Protein AF-A0AAW2VEW2-F1 (afdb_monomer)

Sequence (147 aa):
MILLLLAVVILPVAILFFSNRPRRLRKSPYPPGPPGLPFIGNLHQFDTSMPYIYLWRLSKKYGPIMSMKIGSKPVLVVSSPRIAKEVLKTHDLVFSSRPRVLGQYKLSYNCSDVAFAPYSDSWRELRKICVLHLLSSKQVLSFRPVR

InterPro domains:
  IPR001128 Cytochrome P450 [PF00067] (31-146)
  IPR002401 Cytochrome P450, E-class, group I [PR00463] (59-78)
  IPR002401 Cytochrome P450, E-class, group I [PR00463] (83-104)
  IPR036396 Cytochrome P450 superfamily [G3DSA:1.10.630.10] (23-147)
  IPR036396 Cytochrome P450 superfamily [SSF48264] (30-146)

Secondary structure (DSSP, 8-state):
-HHHHHHHHHHHHHHHHHHT---TT---SSPP-PPPBTTTBTGGG--SSSHHHHHHHHHHHH-SEEEEEETTEEEEEE--HHHHHIIIIITTTTT-S----HHHHHHTTTTTSTTTSPS-HHHHHHHHHHHHHTSSHHHHHHTGGG-

Solvent-accessible surface area 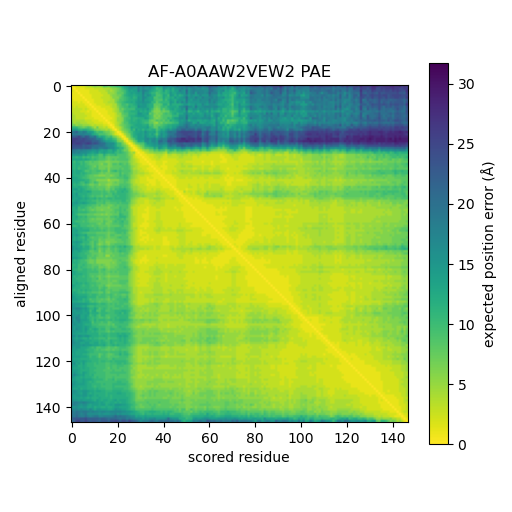(backbone atoms only — not comparable to full-atom values): 8702 Å² total; per-residue (Å²): 108,71,69,57,56,49,46,67,55,48,50,58,53,50,49,56,58,63,71,62,52,77,76,80,86,64,84,61,95,61,56,48,52,69,87,52,49,85,71,40,18,32,48,92,77,54,53,82,90,50,46,70,60,50,52,50,57,48,31,75,74,45,36,50,48,25,32,43,27,60,34,84,43,80,42,80,49,77,69,37,73,71,59,45,43,44,47,68,58,76,41,25,81,82,60,56,49,56,85,89,42,73,68,57,29,62,76,31,67,72,32,70,42,91,86,54,25,53,81,46,72,70,47,51,53,52,48,50,49,42,4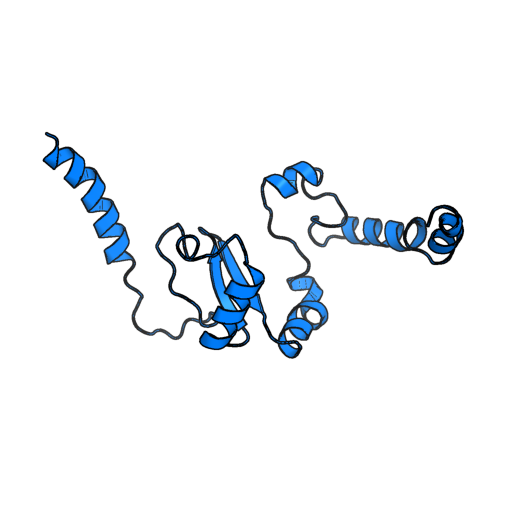5,67,72,60,66,25,72,71,46,57,57,71,50,49,91,82,110

Organism: NCBI:txid2727402

Mean predicted aligned error: 7.39 Å

Nearest PDB structures (foldseek):
  7cb9-assembly1_A  TM=9.396E-01  e=4.182E-08  Salvia miltiorrhiza
  6vby-assembly1_A  TM=9.474E-01  e=2.157E-07  Sorghum bicolor
  7rl2-assembly1_A  TM=8.882E-01  e=2.290E-06  Homo sapiens
  5iut-assembly1_A  TM=8.710E-01  e=2.788E-06  Oryctolagus cuniculus
  5e0e-assembly1_A  TM=8.613E-01  e=1.536E-05  Neotoma lepida

pLDDT: mean 90.53, std 9.85, range [50.69, 98.25]

Radius of gyration: 22.24 Å; Cα contacts (8 Å, |Δi|>4): 135; chains: 1; bounding box: 58×49×56 Å

Foldseek 3Di:
DVVVVVCVVVVVVVCQQVVVDPPPDDPDPFQAFDAQGPQQKCCVVQDPVCNVVVLVVRCVVRHQWHWTDHRPRIDIHGRDPVVCCCPCPVVVLVNVADDDDPVCCVVCVNQQDQPHNRDDPSNVVNVVCCVVPPVDPVNVVVCVVVD

Structure (mmCIF, N/CA/C/O backbone):
data_AF-A0AAW2VEW2-F1
#
_entry.id   AF-A0AAW2VEW2-F1
#
loop_
_atom_site.group_PDB
_atom_site.id
_atom_site.type_symbol
_atom_site.label_atom_id
_atom_site.label_alt_id
_atom_site.label_comp_id
_atom_site.label_asym_id
_atom_site.label_entity_id
_atom_site.label_seq_id
_atom_site.pdbx_PDB_ins_code
_atom_site.Cartn_x
_atom_site.Cartn_y
_atom_site.Cartn_z
_atom_site.occupancy
_atom_site.B_iso_or_equiv
_atom_site.auth_seq_id
_atom_site.auth_comp_id
_atom_site.auth_asym_id
_atom_site.auth_atom_id
_atom_site.pdbx_PDB_model_num
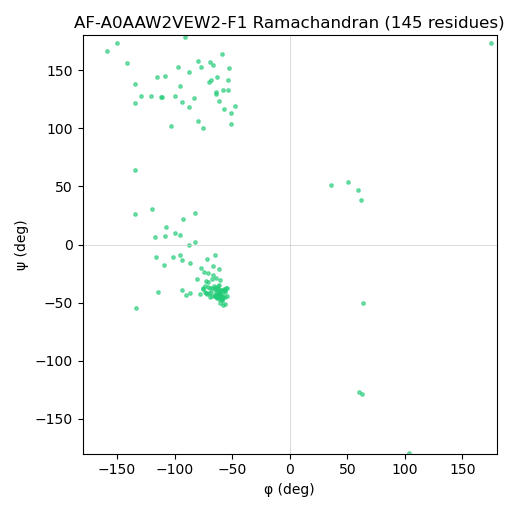ATOM 1 N N . MET A 1 1 ? -19.516 31.695 32.713 1.00 88.44 1 MET A N 1
ATOM 2 C CA . MET A 1 1 ? -18.931 31.837 31.358 1.00 88.44 1 MET A CA 1
ATOM 3 C C . MET A 1 1 ? -18.110 30.613 30.941 1.00 88.44 1 MET A C 1
ATOM 5 O O . MET A 1 1 ? -18.456 30.003 29.942 1.00 88.44 1 MET A O 1
ATOM 9 N N . ILE A 1 2 ? -17.105 30.187 31.721 1.00 91.38 2 ILE A N 1
ATOM 10 C CA . ILE A 1 2 ? -16.252 29.016 31.402 1.00 91.38 2 ILE A CA 1
ATOM 11 C C . ILE A 1 2 ? -17.057 27.711 31.253 1.00 91.38 2 ILE A C 1
ATOM 13 O O . ILE A 1 2 ? -16.893 27.004 30.2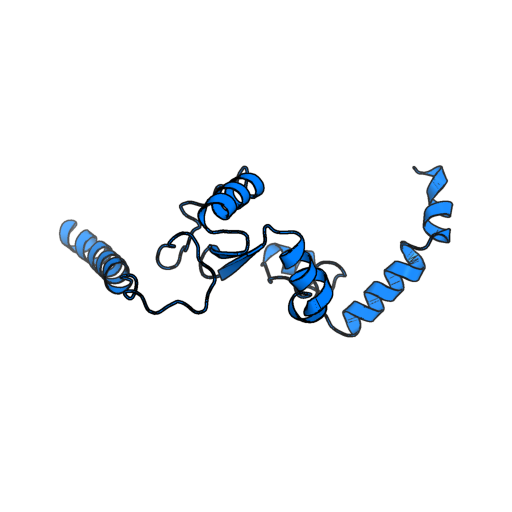67 1.00 91.38 2 ILE A O 1
ATOM 17 N N . LEU A 1 3 ? -17.986 27.422 32.171 1.00 91.12 3 LEU A N 1
ATOM 18 C CA . LEU A 1 3 ? -18.851 26.231 32.084 1.00 91.12 3 LEU A CA 1
ATOM 19 C C . LEU A 1 3 ? -19.743 26.223 30.831 1.00 91.12 3 LEU A C 1
ATOM 21 O O . LEU A 1 3 ? -19.972 25.174 30.242 1.00 91.12 3 LEU A O 1
ATOM 25 N N . LEU A 1 4 ? -20.207 27.400 30.405 1.00 90.31 4 LEU A N 1
ATOM 26 C CA . LEU A 1 4 ? -21.040 27.574 29.212 1.00 90.31 4 LEU A CA 1
ATOM 27 C C . LEU A 1 4 ? -20.218 27.330 27.937 1.00 90.31 4 LEU A C 1
ATOM 29 O O . LEU A 1 4 ? -20.671 26.621 27.046 1.00 90.31 4 LEU A O 1
ATOM 33 N N . LEU A 1 5 ? -18.975 27.825 27.895 1.00 90.06 5 LEU A N 1
ATOM 34 C CA . LEU A 1 5 ? -18.021 27.543 26.816 1.00 90.06 5 LEU A CA 1
ATOM 35 C C . LEU A 1 5 ? -17.668 26.050 26.738 1.00 90.06 5 LEU A C 1
ATOM 37 O O . LEU A 1 5 ? -17.665 25.477 25.651 1.00 90.06 5 LEU A O 1
ATOM 41 N N . LEU A 1 6 ? -17.430 25.398 27.881 1.00 90.88 6 LEU A N 1
ATOM 42 C CA . LEU A 1 6 ? -17.170 23.957 27.934 1.00 90.88 6 LEU A CA 1
ATOM 43 C C . LEU A 1 6 ? -18.379 23.148 27.456 1.00 90.88 6 LEU A C 1
ATOM 45 O O . LEU A 1 6 ? -18.215 22.233 26.654 1.00 90.88 6 LEU A O 1
ATOM 49 N N . ALA A 1 7 ? -19.592 23.505 27.883 1.00 89.25 7 ALA A N 1
ATOM 50 C CA . ALA A 1 7 ? -20.810 22.840 27.433 1.00 89.25 7 ALA A CA 1
ATOM 51 C C . ALA A 1 7 ? -20.991 22.957 25.912 1.00 89.25 7 ALA A C 1
ATOM 53 O O . ALA A 1 7 ? -21.269 21.952 25.266 1.00 89.25 7 ALA A O 1
ATOM 54 N N . VAL A 1 8 ? -20.752 24.135 25.323 1.00 92.19 8 VAL A N 1
ATOM 55 C CA . VAL A 1 8 ? -20.856 24.361 23.868 1.00 92.19 8 VAL A CA 1
ATOM 56 C C . VAL A 1 8 ? -19.897 23.476 23.063 1.00 92.19 8 VAL A C 1
ATOM 58 O O . VAL A 1 8 ? -20.236 23.076 21.953 1.00 92.19 8 VAL A O 1
ATOM 61 N N . VAL A 1 9 ? -18.735 23.116 23.614 1.00 87.69 9 VAL A N 1
ATOM 62 C CA . VAL A 1 9 ? -17.772 22.217 22.953 1.00 87.69 9 VAL A CA 1
ATOM 63 C C . VAL A 1 9 ? -18.080 20.742 23.234 1.00 87.69 9 VAL A C 1
ATOM 65 O O . VAL A 1 9 ? -18.015 19.907 22.333 1.00 87.69 9 VAL A O 1
ATOM 68 N N . ILE A 1 10 ? -18.441 20.399 24.472 1.00 89.75 10 ILE A N 1
ATOM 69 C CA . ILE A 1 10 ? -18.630 19.008 24.904 1.00 89.75 10 ILE A CA 1
ATOM 70 C C . ILE A 1 10 ? -19.943 18.427 24.370 1.00 89.75 10 ILE A C 1
ATOM 72 O O . ILE A 1 10 ? -19.958 17.266 23.963 1.00 89.75 10 ILE A O 1
ATOM 76 N N . LEU A 1 11 ? -21.031 19.207 24.320 1.00 89.44 11 LEU A N 1
ATOM 77 C CA . LEU A 1 11 ? -22.330 18.729 23.834 1.00 89.44 11 LEU A CA 1
ATOM 78 C C . LEU A 1 11 ? -22.271 18.189 22.394 1.00 89.44 11 LEU A C 1
ATOM 80 O O . LEU A 1 11 ? -22.703 17.056 22.189 1.00 89.44 11 LEU A O 1
ATOM 84 N N . PRO A 1 12 ? -21.737 18.917 21.389 1.00 85.75 12 PRO A N 1
ATOM 85 C CA . PRO A 1 12 ? -21.678 18.408 20.022 1.00 85.75 12 PRO A CA 1
ATOM 86 C C . PRO A 1 12 ? -20.750 17.198 19.901 1.00 85.75 12 PRO A C 1
ATOM 88 O O . PRO A 1 12 ? -21.081 16.261 19.181 1.00 85.75 12 PRO A O 1
ATOM 91 N N . VAL A 1 13 ? -19.638 17.155 20.643 1.00 83.25 13 VAL A N 1
ATOM 92 C CA . VAL A 1 13 ? -18.746 15.983 20.669 1.00 83.25 13 VAL A CA 1
ATOM 93 C C . VAL A 1 13 ? -19.460 14.768 21.262 1.00 83.25 13 VAL A C 1
ATOM 95 O O . VAL A 1 13 ? -19.414 13.686 20.677 1.00 83.25 13 VAL A O 1
ATOM 98 N N . ALA A 1 14 ? -20.178 14.943 22.373 1.00 84.00 14 ALA A N 1
ATOM 99 C CA . ALA A 1 14 ? -20.972 13.890 22.993 1.00 84.00 14 ALA A CA 1
ATOM 100 C C . ALA A 1 14 ? -22.095 13.417 22.058 1.00 84.00 14 ALA A C 1
ATOM 102 O O . ALA A 1 14 ? -22.238 12.216 21.838 1.00 84.00 14 ALA A O 1
ATOM 103 N N . ILE A 1 15 ? -22.841 14.336 21.436 1.00 83.94 15 ILE A N 1
ATOM 104 C CA . ILE A 1 15 ? -23.887 14.012 20.454 1.00 83.94 15 ILE A CA 1
ATOM 105 C C . ILE A 1 15 ? -23.290 13.242 19.273 1.00 83.94 15 ILE A C 1
ATOM 107 O O . ILE A 1 15 ? -23.845 12.219 18.885 1.00 83.94 15 ILE A O 1
ATOM 111 N N . LEU A 1 16 ? -22.144 13.657 18.730 1.00 78.44 16 LEU A N 1
ATOM 112 C CA . LEU A 1 16 ? -21.462 12.942 17.647 1.00 78.44 16 LEU A CA 1
ATOM 113 C C . LEU A 1 16 ? -21.014 11.538 18.069 1.00 78.44 16 LEU A C 1
ATOM 115 O O . LEU A 1 16 ? -21.093 10.605 17.269 1.00 78.44 16 LEU A O 1
ATOM 119 N N . PHE A 1 17 ? -20.568 11.367 19.312 1.00 76.00 17 PHE A N 1
ATOM 120 C CA . PHE A 1 17 ? -20.137 10.074 19.840 1.00 76.00 17 PHE A CA 1
ATOM 121 C C . PHE A 1 17 ? -21.323 9.127 20.084 1.00 76.00 17 PHE A C 1
ATOM 123 O O . PHE A 1 17 ? -21.273 7.954 19.715 1.00 76.00 17 PHE A O 1
ATOM 130 N N . PHE A 1 18 ? -22.423 9.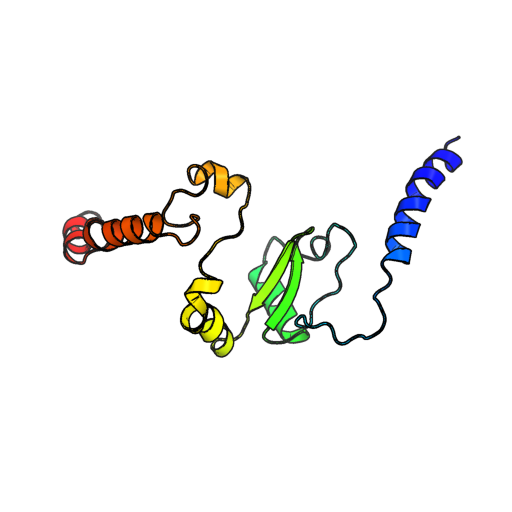637 20.649 1.00 73.44 18 PHE A N 1
ATOM 131 C CA . PHE A 1 18 ? -23.625 8.855 20.950 1.00 73.44 18 PHE A CA 1
ATOM 132 C C . PHE A 1 18 ? -24.537 8.634 19.733 1.00 73.44 18 PHE A C 1
ATOM 134 O O . PHE A 1 18 ? -25.195 7.598 19.654 1.00 73.44 18 PHE A O 1
ATOM 141 N N . SER A 1 19 ? -24.561 9.554 18.766 1.00 68.56 19 SER A N 1
ATOM 142 C CA . SER A 1 19 ? -25.301 9.402 17.504 1.00 68.56 19 SER A CA 1
ATOM 143 C C . SER A 1 19 ? -24.651 8.350 16.597 1.00 68.56 19 SER A C 1
ATOM 145 O O . SER A 1 19 ? -25.341 7.571 15.942 1.00 68.56 19 SER A O 1
ATOM 147 N N . ASN A 1 20 ? -23.320 8.222 16.656 1.00 61.44 20 ASN A N 1
ATOM 148 C CA . ASN A 1 20 ? -22.566 7.171 15.970 1.00 61.44 20 ASN A CA 1
ATOM 149 C C . ASN A 1 20 ? -22.543 5.835 16.729 1.00 61.44 20 ASN A C 1
ATOM 151 O O . ASN A 1 20 ? -21.612 5.040 16.556 1.00 61.44 20 ASN A O 1
ATOM 155 N N . ARG A 1 21 ? -23.562 5.543 17.552 1.00 58.06 21 ARG A N 1
ATOM 156 C CA . ARG A 1 21 ? -23.699 4.204 18.133 1.00 58.06 21 ARG A CA 1
ATOM 157 C C . ARG A 1 21 ? -23.676 3.167 17.006 1.00 58.06 21 ARG A C 1
ATOM 159 O O . ARG A 1 21 ? -24.379 3.340 16.005 1.00 58.06 21 ARG A O 1
ATOM 166 N N . PRO A 1 22 ? -22.886 2.087 17.150 1.00 55.62 22 PRO A N 1
ATOM 167 C CA . PRO A 1 22 ? -22.810 1.054 16.133 1.00 55.62 22 PRO A CA 1
ATOM 168 C C . PRO A 1 22 ? -24.225 0.532 15.903 1.00 55.62 22 PRO A C 1
ATOM 170 O O . PRO A 1 22 ? -24.860 0.017 16.827 1.00 55.62 22 PRO A O 1
ATOM 173 N N . ARG A 1 23 ? -24.748 0.714 14.682 1.00 53.94 23 ARG A N 1
ATOM 174 C CA . ARG A 1 23 ? -26.026 0.122 14.280 1.00 53.94 23 ARG A CA 1
ATOM 175 C C . ARG A 1 23 ? -25.940 -1.366 14.616 1.00 53.94 23 ARG A C 1
ATOM 177 O O . ARG A 1 23 ? -25.105 -2.069 14.049 1.00 53.94 23 ARG A O 1
ATOM 184 N N . ARG A 1 24 ? -26.755 -1.817 15.577 1.00 50.69 24 ARG A N 1
ATOM 185 C CA . ARG A 1 24 ? -26.836 -3.224 15.988 1.00 50.69 24 ARG A CA 1
ATOM 186 C C . ARG A 1 24 ? -26.957 -4.100 14.734 1.00 50.69 24 ARG A C 1
ATOM 188 O O . ARG A 1 24 ? -27.896 -3.929 13.966 1.00 50.69 24 ARG A O 1
ATOM 195 N N . LEU A 1 25 ? -25.979 -4.989 14.543 1.00 52.72 25 LEU A N 1
ATOM 196 C CA . LEU A 1 25 ? -26.052 -6.259 13.806 1.00 52.72 25 LEU A CA 1
ATOM 197 C C . LEU A 1 25 ? -26.950 -6.300 12.550 1.00 52.72 25 LEU A C 1
ATOM 199 O O . LEU A 1 25 ? -27.714 -7.239 12.355 1.00 52.72 25 LEU A O 1
ATOM 203 N N . ARG A 1 26 ? -26.794 -5.360 11.613 1.00 53.78 26 ARG A N 1
ATOM 204 C CA . ARG A 1 26 ? -26.921 -5.754 10.201 1.00 53.78 26 ARG A CA 1
ATOM 205 C C . ARG A 1 26 ? -25.566 -6.313 9.802 1.00 53.78 26 ARG A C 1
ATOM 207 O O . ARG A 1 26 ? -24.566 -5.636 10.038 1.00 53.78 26 ARG A O 1
ATOM 214 N N . LYS A 1 27 ? -25.520 -7.540 9.260 1.00 61.69 27 LYS A N 1
ATOM 215 C CA . LYS A 1 27 ? -24.297 -8.103 8.664 1.00 61.69 27 LYS A CA 1
ATOM 216 C C . LYS A 1 27 ? -23.767 -7.061 7.688 1.00 61.69 27 LYS A C 1
ATOM 218 O O . LYS A 1 27 ? -24.365 -6.820 6.643 1.00 61.69 27 LYS A O 1
ATOM 223 N N . SER A 1 28 ? -22.715 -6.370 8.106 1.00 69.12 28 SER A N 1
ATOM 224 C CA . SER A 1 28 ? -22.040 -5.397 7.270 1.00 69.12 28 SER A CA 1
ATOM 225 C C . SER A 1 28 ? -21.584 -6.139 6.013 1.00 69.12 28 SER A C 1
ATOM 227 O O . SER A 1 28 ? -21.020 -7.224 6.156 1.00 69.12 28 SER A O 1
ATOM 229 N N . PRO A 1 29 ? -21.804 -5.602 4.800 1.00 81.25 29 PRO A N 1
ATOM 230 C CA . PRO A 1 29 ? -21.251 -6.210 3.590 1.00 81.25 29 PRO A CA 1
ATOM 231 C C . PRO A 1 29 ? -19.713 -6.151 3.582 1.00 81.25 29 PRO A C 1
ATOM 233 O O . PRO A 1 29 ? -19.073 -6.743 2.718 1.00 81.25 29 PRO A O 1
ATOM 236 N N . TYR A 1 30 ? -19.112 -5.427 4.532 1.00 85.44 30 TYR A N 1
ATOM 237 C CA . TYR A 1 30 ? -17.673 -5.289 4.664 1.00 85.44 30 TYR A CA 1
ATOM 238 C C . TYR A 1 30 ? -17.058 -6.400 5.522 1.00 85.44 30 TYR A C 1
ATOM 240 O O . TYR A 1 30 ? -17.677 -6.844 6.495 1.00 85.44 30 TYR A O 1
ATOM 248 N N . PRO A 1 31 ? -15.805 -6.784 5.225 1.00 92.31 31 PRO A N 1
ATOM 249 C CA . PRO A 1 31 ? -15.019 -7.661 6.081 1.00 92.31 31 PRO A CA 1
ATOM 250 C C . PRO A 1 31 ? -14.953 -7.153 7.529 1.00 92.31 31 PRO A C 1
ATOM 252 O O . PRO A 1 31 ? -15.008 -5.938 7.754 1.00 92.31 31 PRO A O 1
ATOM 255 N N . PRO A 1 32 ? -14.796 -8.056 8.510 1.00 93.75 32 PRO A N 1
ATOM 256 C CA . PRO A 1 32 ? -14.658 -7.684 9.917 1.00 93.75 32 PRO A CA 1
ATOM 257 C C . PRO A 1 32 ? -13.445 -6.773 10.141 1.00 93.75 32 PRO A C 1
ATOM 259 O O . PRO A 1 32 ? -12.548 -6.691 9.304 1.00 93.75 32 PRO A O 1
ATOM 262 N N . GLY A 1 33 ? -13.388 -6.095 11.283 1.00 93.75 33 GLY A N 1
ATOM 263 C CA . GLY A 1 33 ? -12.246 -5.254 11.618 1.00 93.75 33 GLY A CA 1
ATOM 264 C C . GLY A 1 33 ? -12.423 -4.473 12.911 1.00 93.75 33 GLY A C 1
ATOM 265 O O . GLY A 1 33 ? -13.495 -4.521 13.524 1.00 93.75 33 GLY A O 1
ATOM 266 N N . PRO A 1 34 ? -11.371 -3.774 13.361 1.00 93.81 34 PRO A N 1
ATOM 267 C CA . PRO A 1 34 ? -11.426 -3.045 14.611 1.00 93.81 34 PRO A CA 1
ATOM 268 C C . PRO A 1 34 ? -12.378 -1.841 14.525 1.00 93.81 34 PRO A C 1
ATOM 270 O O . PRO A 1 34 ? -12.387 -1.130 13.514 1.00 93.81 34 PRO A O 1
ATOM 273 N N . PRO A 1 35 ? -13.147 -1.556 15.590 1.00 90.75 35 PRO A N 1
ATOM 274 C CA . PRO A 1 35 ? -14.062 -0.422 15.605 1.00 90.75 35 PRO A CA 1
ATOM 275 C C . PRO A 1 35 ? -13.280 0.893 15.500 1.00 90.75 35 PRO A C 1
ATOM 277 O O . PRO A 1 35 ? -12.312 1.116 16.222 1.00 90.75 35 PRO A O 1
ATOM 280 N N . GLY A 1 36 ? -13.683 1.753 14.567 1.00 89.38 36 GLY A N 1
ATOM 281 C CA . GLY A 1 36 ? -13.121 3.093 14.409 1.00 89.38 36 GLY A CA 1
ATOM 282 C C . GLY A 1 36 ? -13.975 4.146 15.109 1.00 89.38 36 GLY A C 1
ATOM 283 O O . GLY A 1 36 ? -15.189 3.985 15.231 1.00 89.38 36 GLY A O 1
ATOM 284 N N . LEU A 1 37 ? -13.347 5.246 15.518 1.00 89.94 37 LEU A N 1
ATOM 285 C CA . LEU A 1 37 ? -14.042 6.429 16.018 1.00 89.94 37 LEU A CA 1
ATOM 286 C C . LEU A 1 37 ? -14.588 7.282 14.856 1.00 89.94 37 LEU A C 1
ATOM 288 O O . LEU A 1 37 ? -14.079 7.192 13.730 1.00 89.94 37 LEU A O 1
ATOM 292 N N . PRO A 1 38 ? -15.605 8.129 15.095 1.00 85.69 38 PRO A N 1
ATOM 293 C CA . PRO A 1 38 ? -16.066 9.098 14.103 1.00 85.69 38 PRO A CA 1
ATOM 294 C C . PRO A 1 38 ? -14.915 9.981 13.591 1.00 85.69 38 PRO A C 1
ATOM 296 O O . PRO A 1 38 ? -14.051 10.379 14.368 1.00 85.69 38 PRO A O 1
ATOM 299 N N . PHE A 1 39 ? -14.914 10.294 12.289 1.00 84.69 39 PHE A N 1
ATOM 300 C CA . PHE A 1 39 ? -13.929 11.126 11.563 1.00 84.69 39 PHE A CA 1
ATOM 301 C C . PHE A 1 39 ? 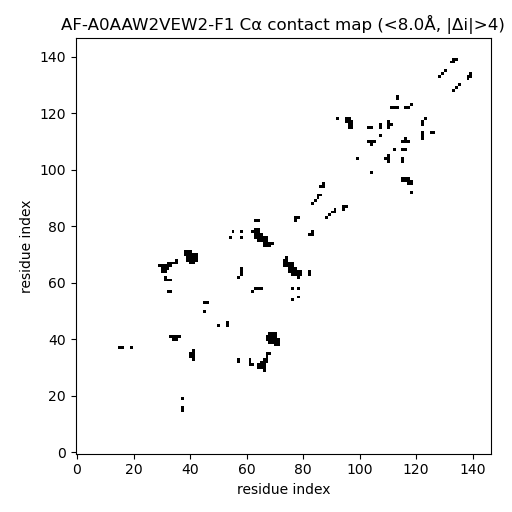-12.487 10.595 11.496 1.00 84.69 39 PHE A C 1
ATOM 303 O O . PHE A 1 39 ? -11.915 10.523 10.412 1.00 84.69 39 PHE A O 1
ATOM 310 N N . ILE A 1 40 ? -11.891 10.200 12.621 1.00 90.62 40 ILE A N 1
ATOM 311 C CA . ILE A 1 40 ? -10.494 9.740 12.682 1.00 90.62 40 ILE A CA 1
ATOM 312 C C . ILE A 1 40 ? -10.341 8.242 12.388 1.00 90.62 40 ILE A C 1
ATOM 314 O O . ILE A 1 40 ? -9.234 7.764 12.122 1.00 90.62 40 ILE A O 1
ATOM 318 N N . GLY A 1 41 ? -11.437 7.482 12.443 1.00 93.19 41 GLY A N 1
ATOM 319 C CA . GLY A 1 41 ? -11.417 6.044 12.227 1.00 93.19 41 GLY A CA 1
ATOM 320 C C . GLY A 1 41 ? -10.528 5.343 13.252 1.00 93.19 41 GLY A C 1
ATOM 321 O O . GLY A 1 41 ? -10.665 5.526 14.462 1.00 93.19 41 GLY A O 1
ATOM 322 N N . ASN A 1 42 ? -9.597 4.537 12.760 1.00 94.88 42 ASN A N 1
ATOM 323 C CA . ASN A 1 42 ? -8.669 3.740 13.550 1.00 94.88 42 ASN A CA 1
ATOM 324 C C . ASN A 1 42 ? -7.306 4.423 13.755 1.00 94.88 42 ASN A C 1
ATOM 326 O O . ASN A 1 42 ? -6.411 3.782 14.290 1.00 94.88 42 ASN A O 1
ATOM 330 N N . LEU A 1 43 ? -7.129 5.697 13.371 1.00 94.00 43 LEU A N 1
ATOM 331 C CA . LEU A 1 43 ? -5.848 6.406 13.541 1.00 94.00 43 LEU A CA 1
ATOM 332 C C . LEU A 1 43 ? -5.359 6.419 14.994 1.00 94.00 43 LEU A C 1
ATOM 334 O O . LEU A 1 43 ? -4.184 6.194 15.243 1.00 94.00 43 LEU A O 1
ATOM 338 N N . HIS A 1 44 ? -6.270 6.621 15.947 1.00 92.69 44 HIS A N 1
ATOM 339 C CA . HIS A 1 44 ? -5.964 6.691 17.381 1.00 92.69 44 HIS A CA 1
ATOM 340 C C . HIS A 1 44 ? -5.351 5.406 17.964 1.00 92.69 44 HIS A C 1
ATOM 342 O O . HIS A 1 44 ? -4.735 5.442 19.020 1.00 92.69 44 HIS A O 1
ATOM 348 N N . GLN A 1 45 ? -5.550 4.272 17.292 1.00 93.44 45 GLN A N 1
ATOM 349 C CA . GLN A 1 45 ? -5.056 2.959 17.707 1.00 93.44 45 GLN A CA 1
ATOM 350 C C . GLN A 1 45 ? -4.063 2.376 16.692 1.00 93.44 45 GLN A C 1
ATOM 352 O O . GLN A 1 45 ? -3.728 1.197 16.790 1.00 93.44 45 GLN A O 1
ATOM 357 N N . PHE A 1 46 ? -3.677 3.142 15.668 1.00 93.06 46 PHE A N 1
ATOM 358 C CA . PHE A 1 46 ? -2.782 2.691 14.610 1.00 93.06 46 PHE A CA 1
ATOM 359 C C . PHE A 1 46 ? -1.335 2.936 15.029 1.00 93.06 46 PHE A C 1
ATOM 361 O O . PHE A 1 46 ? -0.928 4.078 15.227 1.00 93.06 46 PHE A O 1
ATOM 368 N N . ASP A 1 47 ? -0.555 1.863 15.140 1.00 92.25 47 ASP A N 1
ATOM 369 C CA . ASP A 1 47 ? 0.876 1.965 15.409 1.00 92.25 47 ASP A CA 1
ATOM 370 C C . ASP A 1 47 ? 1.628 2.303 14.114 1.00 92.25 47 ASP A C 1
ATOM 372 O O . ASP A 1 47 ? 1.781 1.468 13.217 1.00 92.25 47 ASP A O 1
ATOM 376 N N . THR A 1 48 ? 2.076 3.554 14.016 1.00 90.69 48 THR A N 1
ATOM 377 C CA . THR A 1 48 ? 2.822 4.074 12.865 1.00 90.69 48 THR A CA 1
ATOM 378 C C . THR A 1 48 ? 4.281 3.633 12.842 1.00 90.69 48 THR A C 1
ATOM 380 O O . THR A 1 48 ? 4.887 3.664 11.773 1.00 90.69 48 THR A O 1
ATOM 383 N N . SER A 1 49 ? 4.849 3.215 13.978 1.00 94.44 49 SER A N 1
ATOM 384 C CA . SER A 1 49 ? 6.256 2.815 14.071 1.00 94.44 49 SER A CA 1
ATOM 385 C C . SER A 1 49 ? 6.494 1.433 13.458 1.00 94.44 49 SER A C 1
ATOM 387 O O . SER A 1 49 ? 7.493 1.211 12.774 1.00 94.44 49 SER A O 1
ATOM 389 N N . MET A 1 50 ? 5.539 0.513 13.638 1.00 94.94 50 MET A N 1
ATOM 390 C CA . MET A 1 50 ? 5.606 -0.859 13.127 1.00 94.94 50 MET A CA 1
ATOM 391 C C . MET A 1 50 ? 4.282 -1.288 12.470 1.00 94.94 50 MET A C 1
ATOM 393 O O . MET A 1 50 ? 3.634 -2.245 12.915 1.00 94.94 50 MET A O 1
ATOM 397 N N . PRO A 1 51 ? 3.874 -0.640 11.361 1.00 94.25 51 PRO A N 1
ATOM 398 C CA . PRO A 1 51 ? 2.550 -0.840 10.772 1.00 94.25 51 PRO A CA 1
ATOM 399 C C . PRO A 1 51 ? 2.327 -2.282 10.301 1.00 94.25 51 PRO A C 1
ATOM 401 O O . PRO A 1 51 ? 1.234 -2.824 10.446 1.00 94.25 51 PRO A O 1
ATOM 404 N N . TYR A 1 52 ? 3.360 -2.951 9.786 1.00 94.56 52 TYR A N 1
ATOM 405 C CA . TYR A 1 52 ? 3.254 -4.335 9.317 1.00 94.56 52 TYR A CA 1
ATOM 406 C C . TYR A 1 52 ? 3.011 -5.332 10.465 1.00 94.56 52 TYR A C 1
ATOM 408 O O . TYR A 1 52 ? 2.210 -6.253 10.302 1.00 94.56 52 TYR A O 1
ATOM 416 N N . ILE A 1 53 ? 3.626 -5.130 11.640 1.00 96.50 53 ILE A N 1
ATOM 417 C CA . ILE A 1 53 ? 3.390 -5.973 12.827 1.00 96.50 53 ILE A CA 1
ATOM 418 C C . ILE A 1 53 ? 1.988 -5.731 13.369 1.00 96.50 53 ILE A C 1
ATOM 420 O O . ILE A 1 53 ? 1.266 -6.683 13.669 1.00 96.50 53 ILE A O 1
ATOM 424 N N . TYR A 1 54 ? 1.585 -4.465 13.470 1.00 95.75 54 TYR A N 1
ATOM 425 C CA . TYR A 1 54 ? 0.246 -4.088 13.905 1.00 95.75 54 TYR A CA 1
ATOM 426 C C . TYR A 1 54 ? -0.842 -4.739 13.039 1.00 95.75 54 TYR A C 1
ATOM 428 O O . TYR A 1 54 ? -1.738 -5.412 13.555 1.00 95.75 54 TYR A O 1
ATOM 436 N N . LEU A 1 55 ? -0.726 -4.608 11.714 1.00 96.75 55 LEU A N 1
ATOM 437 C CA . LEU A 1 55 ? -1.671 -5.192 10.763 1.00 96.75 55 LEU A CA 1
ATOM 438 C C . LEU A 1 55 ? -1.663 -6.724 10.803 1.00 96.75 55 LEU A C 1
ATOM 440 O O 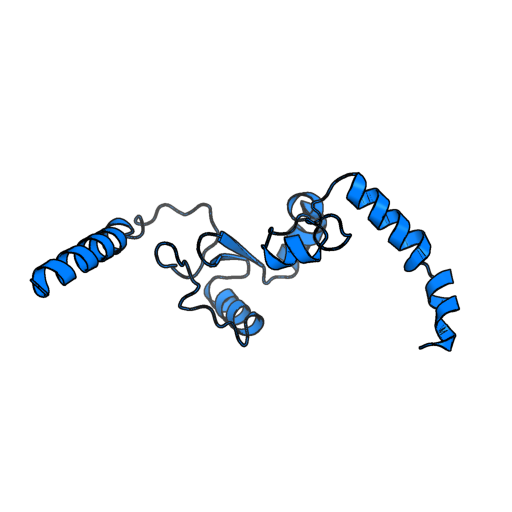. LEU A 1 55 ? -2.724 -7.342 10.717 1.00 96.75 55 LEU A O 1
ATOM 444 N N . TRP A 1 56 ? -0.496 -7.346 10.991 1.00 96.69 56 TRP A N 1
ATOM 445 C CA . TRP A 1 56 ? -0.396 -8.793 11.172 1.00 96.69 56 TRP A CA 1
ATOM 446 C C . TRP A 1 56 ? -1.100 -9.269 12.451 1.00 96.69 56 TRP A C 1
ATOM 448 O O . TRP A 1 56 ? -1.869 -10.227 12.409 1.00 96.69 56 TRP A O 1
ATOM 458 N N . ARG A 1 57 ? -0.917 -8.584 13.587 1.00 96.88 57 ARG A N 1
ATOM 459 C CA . ARG A 1 57 ? -1.621 -8.919 14.840 1.00 96.88 57 ARG A CA 1
ATOM 460 C C . ARG A 1 57 ? -3.134 -8.775 14.692 1.00 96.88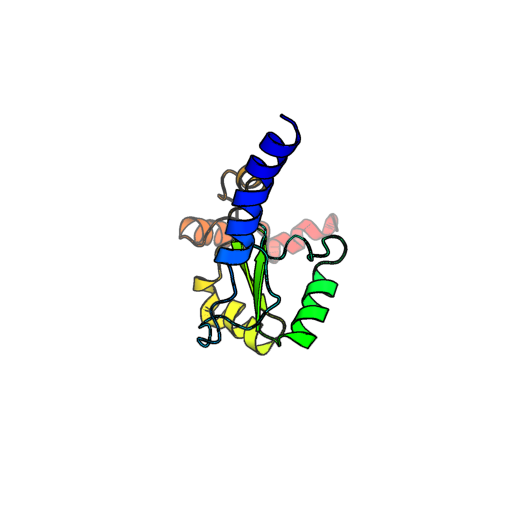 57 ARG A C 1
ATOM 462 O O . ARG A 1 57 ? -3.886 -9.629 15.158 1.00 96.88 57 ARG A O 1
ATOM 469 N N . LEU A 1 58 ? -3.590 -7.724 14.014 1.00 96.56 58 LEU A N 1
ATOM 470 C CA . LEU A 1 58 ? -5.008 -7.537 13.724 1.00 96.56 58 LEU A CA 1
ATOM 471 C C . LEU A 1 58 ? -5.566 -8.639 12.815 1.00 96.56 58 LEU A C 1
ATOM 473 O O . LEU A 1 58 ? -6.660 -9.131 13.087 1.00 96.56 58 LEU A O 1
ATOM 477 N N . SER A 1 59 ? -4.833 -9.079 11.790 1.00 97.06 59 SER A N 1
ATOM 478 C CA . SER A 1 59 ? -5.310 -10.151 10.906 1.00 97.06 59 SER A CA 1
ATOM 479 C C . SER A 1 59 ? -5.414 -11.502 11.618 1.00 97.06 59 SER A C 1
ATOM 481 O O . SER A 1 59 ? -6.287 -12.302 11.289 1.00 97.06 59 SER A O 1
ATOM 483 N N . LYS A 1 60 ? -4.622 -11.742 12.674 1.00 97.69 60 LYS A N 1
ATOM 484 C CA . LYS A 1 60 ? -4.828 -12.898 13.566 1.00 97.69 60 LYS A CA 1
ATOM 485 C C . LYS A 1 60 ? -6.154 -12.842 14.330 1.00 97.69 60 LYS A C 1
ATOM 487 O O . LYS A 1 60 ? -6.709 -13.893 14.628 1.00 97.69 60 LYS A O 1
ATOM 492 N N . LYS A 1 61 ? -6.672 -11.644 14.619 1.00 96.69 61 LYS A N 1
ATOM 493 C CA . LYS A 1 61 ? -7.933 -11.440 15.349 1.00 96.69 61 LYS A CA 1
ATOM 494 C C . LYS A 1 61 ? -9.159 -11.375 14.435 1.00 96.69 61 LYS A C 1
ATOM 496 O O . LYS A 1 61 ? -10.193 -11.942 14.767 1.00 96.69 61 LYS A O 1
ATOM 501 N N . TYR A 1 62 ? -9.062 -10.658 13.317 1.00 95.75 62 TYR A N 1
ATOM 502 C CA . TYR A 1 62 ? -10.194 -10.386 12.421 1.00 95.75 62 TYR A CA 1
ATOM 503 C C . TYR A 1 62 ? -10.207 -11.272 11.171 1.00 95.75 62 TYR A C 1
ATOM 505 O O . TYR A 1 62 ? -11.215 -11.327 10.476 1.00 95.75 62 TYR A O 1
ATOM 513 N N . GLY A 1 63 ? -9.126 -12.006 10.909 1.00 96.06 63 GLY A N 1
ATOM 514 C CA . GLY A 1 63 ? -9.016 -12.932 9.790 1.00 96.06 63 GLY A CA 1
ATOM 515 C C . GLY A 1 63 ? -8.169 -12.404 8.625 1.00 96.06 63 GLY A C 1
ATOM 516 O O . GLY A 1 63 ? -7.621 -11.301 8.668 1.00 96.06 63 GLY A O 1
ATOM 517 N N . PRO A 1 64 ? -8.043 -13.209 7.554 1.00 96.12 64 PRO A N 1
ATOM 518 C CA . PRO A 1 64 ? -7.128 -12.952 6.439 1.00 96.12 64 PRO A CA 1
ATOM 519 C C . PRO A 1 64 ? -7.552 -11.792 5.527 1.00 96.12 64 PRO A C 1
ATOM 521 O O . PRO A 1 64 ? -6.761 -11.363 4.686 1.00 96.12 64 PRO A O 1
ATOM 524 N N . ILE A 1 65 ? -8.788 -11.313 5.669 1.00 96.50 65 ILE A N 1
ATOM 525 C CA . ILE A 1 65 ? -9.316 -10.119 5.017 1.00 96.50 65 ILE A CA 1
ATOM 526 C C . ILE A 1 65 ? -10.074 -9.310 6.065 1.00 96.50 65 ILE A C 1
ATOM 528 O O . ILE A 1 65 ? -10.997 -9.818 6.700 1.00 96.50 65 ILE A O 1
ATOM 532 N N . MET A 1 66 ? -9.667 -8.062 6.267 1.00 96.38 66 MET A N 1
ATOM 533 C CA . MET A 1 66 ? -10.276 -7.188 7.268 1.00 96.38 66 MET A CA 1
ATOM 534 C C . MET A 1 66 ? -10.396 -5.757 6.757 1.00 96.38 66 MET A C 1
ATOM 536 O O . MET A 1 66 ? -9.649 -5.343 5.870 1.00 96.38 66 MET A O 1
ATOM 540 N N . SER A 1 67 ? -11.334 -4.996 7.315 1.00 95.62 67 SER A N 1
ATOM 541 C CA . SER A 1 67 ? -11.553 -3.594 6.963 1.00 95.62 67 SER A CA 1
ATOM 542 C C . SER A 1 67 ? -11.261 -2.661 8.137 1.00 95.62 67 SER A C 1
ATOM 544 O O . SER A 1 67 ? -11.509 -2.982 9.293 1.00 95.62 67 SER A O 1
ATOM 546 N N . MET A 1 68 ? -10.710 -1.488 7.852 1.00 94.75 68 MET A N 1
ATOM 547 C CA . MET A 1 68 ? -10.487 -0.433 8.840 1.00 94.75 68 MET A CA 1
ATOM 548 C C . MET A 1 68 ? -10.564 0.939 8.167 1.00 94.75 68 MET A C 1
ATOM 550 O O . MET A 1 68 ? -10.689 1.036 6.948 1.00 94.75 68 MET A O 1
ATOM 554 N N . LYS A 1 69 ? -10.514 2.021 8.942 1.00 93.69 69 LYS A N 1
ATOM 555 C CA . LYS A 1 69 ? -10.484 3.393 8.424 1.00 93.69 69 LYS A CA 1
ATOM 556 C C . LYS A 1 69 ? -9.228 4.107 8.897 1.00 93.69 69 LYS A C 1
ATOM 558 O O . LYS A 1 69 ? -8.966 4.151 10.094 1.00 93.69 69 LYS A O 1
ATOM 563 N N . ILE A 1 70 ? -8.475 4.702 7.981 1.00 91.81 70 ILE A N 1
ATOM 564 C CA . ILE A 1 70 ? -7.375 5.615 8.311 1.00 91.81 70 ILE A CA 1
ATOM 565 C C . ILE A 1 70 ? -7.893 7.031 8.051 1.00 91.81 70 ILE A C 1
ATOM 567 O O . ILE A 1 70 ? -8.070 7.445 6.903 1.00 91.81 70 ILE A O 1
ATOM 571 N N . GLY A 1 71 ? -8.250 7.739 9.126 1.00 90.38 71 GLY A N 1
ATOM 572 C CA . GLY A 1 71 ? -9.057 8.954 9.038 1.00 90.38 71 GLY A CA 1
ATOM 573 C C . GLY A 1 71 ? -10.431 8.624 8.459 1.00 90.38 71 GLY A C 1
ATOM 574 O O . GLY A 1 71 ? -11.083 7.662 8.867 1.00 90.38 71 GLY A O 1
ATOM 575 N N . SER A 1 72 ? -10.826 9.367 7.428 1.00 87.94 72 SER A N 1
ATOM 576 C CA . SER A 1 72 ? -12.065 9.124 6.677 1.00 87.94 72 SER A CA 1
ATOM 577 C C . SER A 1 72 ? -11.905 8.135 5.514 1.00 87.94 72 SER A C 1
ATOM 579 O O . SER A 1 72 ? -12.872 7.889 4.792 1.00 87.94 72 SER A O 1
ATOM 581 N N . LYS A 1 73 ? -10.704 7.588 5.274 1.00 90.88 73 LYS A N 1
ATOM 582 C CA . LYS A 1 73 ? -10.439 6.699 4.133 1.00 90.88 73 LYS A CA 1
ATOM 583 C C . LYS A 1 73 ? -10.613 5.229 4.534 1.00 90.88 73 LYS A C 1
ATOM 585 O O . LYS A 1 73 ? -9.937 4.789 5.465 1.00 90.88 73 LYS A O 1
ATOM 590 N N . PRO A 1 74 ? -11.493 4.459 3.866 1.00 92.94 74 PRO A N 1
ATOM 591 C CA . PRO A 1 74 ? -11.597 3.025 4.103 1.00 92.94 74 PRO A CA 1
ATOM 592 C C . PRO A 1 74 ? -10.355 2.309 3.566 1.00 92.94 74 PRO A C 1
ATOM 594 O O . PRO A 1 74 ? -9.846 2.637 2.496 1.00 92.94 74 PRO A O 1
ATOM 597 N N . VAL A 1 75 ? -9.886 1.320 4.317 1.00 94.19 75 VAL A N 1
ATOM 598 C CA . VAL A 1 75 ? -8.722 0.496 4.004 1.00 94.19 75 VAL A CA 1
ATOM 599 C C . VAL A 1 75 ? -9.117 -0.966 4.143 1.00 94.19 75 VAL A C 1
ATOM 601 O O . VAL A 1 75 ? -9.653 -1.383 5.170 1.00 94.19 75 VAL A O 1
ATOM 604 N N . LEU A 1 76 ? -8.837 -1.738 3.098 1.00 95.50 76 LEU A N 1
ATOM 605 C CA . LEU A 1 76 ? -8.943 -3.189 3.098 1.00 95.50 76 LEU A CA 1
ATOM 606 C C . LEU A 1 76 ? -7.547 -3.774 3.308 1.00 95.50 76 LEU A C 1
ATOM 608 O O . LEU A 1 76 ? -6.618 -3.427 2.582 1.00 95.50 76 LEU A O 1
ATOM 612 N N . VAL A 1 77 ? -7.402 -4.662 4.285 1.00 96.56 77 VAL A N 1
ATOM 613 C CA . VAL A 1 77 ? -6.131 -5.319 4.592 1.00 96.56 77 VAL A CA 1
ATOM 614 C C . VAL A 1 77 ? -6.233 -6.786 4.214 1.00 96.56 77 VAL A C 1
ATOM 616 O O . VAL A 1 77 ? -7.150 -7.488 4.642 1.00 96.56 77 VAL A O 1
ATOM 619 N N . VAL A 1 78 ? -5.276 -7.237 3.405 1.00 97.62 78 VAL A N 1
ATOM 620 C CA . VAL A 1 78 ? -5.175 -8.610 2.909 1.00 97.62 78 VAL A CA 1
ATOM 621 C C . VAL A 1 78 ? -3.948 -9.267 3.529 1.00 97.62 78 VAL A C 1
ATOM 623 O O . VAL A 1 78 ? -2.845 -8.731 3.462 1.00 97.62 78 VAL A O 1
ATOM 626 N N . SER A 1 79 ? -4.133 -10.429 4.152 1.00 97.56 79 SER A N 1
ATOM 627 C CA . SER A 1 79 ? -3.086 -11.141 4.901 1.00 97.56 79 SER A CA 1
ATOM 628 C C . SER A 1 79 ? -3.034 -12.640 4.582 1.00 97.56 79 SER A C 1
ATOM 630 O O . SER A 1 79 ? -2.607 -13.439 5.410 1.00 97.56 79 SER A O 1
ATOM 632 N N . SER A 1 80 ? -3.474 -13.041 3.384 1.00 97.19 80 SER A N 1
ATOM 633 C CA . SER A 1 80 ? -3.391 -14.425 2.898 1.00 97.19 80 SER A CA 1
ATOM 634 C C . SER A 1 80 ? -2.878 -14.478 1.457 1.00 97.19 80 SER A C 1
ATOM 636 O O . SER A 1 80 ? -3.363 -13.696 0.635 1.00 97.19 80 SER A O 1
ATOM 638 N N . PRO A 1 81 ? -1.984 -15.426 1.107 1.00 97.81 81 PRO A N 1
ATOM 639 C CA . PRO A 1 81 ? -1.502 -15.602 -0.264 1.00 97.81 81 PRO A CA 1
ATOM 640 C C . PRO A 1 81 ? -2.627 -15.856 -1.272 1.00 97.81 81 PRO A C 1
ATOM 642 O O . PRO A 1 81 ? -2.601 -15.323 -2.379 1.00 97.81 81 PRO A O 1
ATOM 645 N N . ARG A 1 82 ? -3.651 -16.627 -0.878 1.00 97.88 82 ARG A N 1
ATOM 646 C CA . ARG A 1 82 ? -4.802 -16.929 -1.741 1.00 97.88 82 ARG A CA 1
ATOM 647 C C . ARG A 1 82 ? -5.551 -15.653 -2.120 1.00 97.88 82 ARG A C 1
ATOM 649 O O . ARG A 1 82 ? -5.832 -15.438 -3.289 1.00 97.88 82 ARG A O 1
ATOM 656 N N . ILE A 1 83 ? -5.825 -14.794 -1.140 1.00 96.88 83 ILE A N 1
ATOM 657 C CA . ILE A 1 83 ? -6.552 -13.535 -1.355 1.00 96.88 83 ILE A CA 1
ATOM 658 C C . ILE A 1 83 ? -5.656 -12.510 -2.063 1.00 96.88 83 ILE A C 1
ATOM 660 O O . ILE A 1 83 ? -6.121 -11.781 -2.931 1.00 96.88 83 ILE A O 1
ATOM 664 N N . ALA A 1 84 ? -4.355 -12.487 -1.758 1.00 97.50 84 ALA A N 1
ATOM 665 C CA . ALA A 1 84 ? -3.398 -11.641 -2.463 1.00 97.50 84 ALA A CA 1
ATOM 666 C C . ALA A 1 84 ? -3.346 -11.974 -3.962 1.00 97.50 84 ALA A C 1
ATOM 668 O O . ALA A 1 84 ? -3.315 -11.059 -4.777 1.00 97.50 84 ALA A O 1
ATOM 669 N N . LYS A 1 85 ? -3.416 -13.258 -4.341 1.00 98.25 85 LYS A N 1
ATOM 670 C CA . LYS A 1 85 ? -3.537 -13.672 -5.748 1.00 98.25 85 LYS A CA 1
ATOM 671 C C . LYS A 1 85 ? -4.823 -13.142 -6.390 1.00 98.25 85 LYS A C 1
ATOM 673 O O . LYS A 1 85 ? -4.768 -12.655 -7.515 1.00 98.25 85 LYS A O 1
ATOM 678 N N . GLU A 1 86 ? -5.951 -13.187 -5.681 1.00 97.69 86 GLU A N 1
ATOM 679 C CA . GLU A 1 86 ? -7.210 -12.632 -6.196 1.00 97.69 86 GLU A CA 1
ATOM 680 C C . GLU A 1 86 ? -7.113 -11.129 -6.473 1.00 97.69 86 GLU A C 1
ATOM 682 O O . GLU A 1 86 ? -7.591 -10.665 -7.504 1.00 97.69 86 GLU A O 1
ATOM 687 N N . VAL A 1 87 ? -6.465 -10.374 -5.582 1.00 96.88 87 VAL A N 1
ATOM 688 C CA . VAL A 1 87 ? -6.342 -8.910 -5.686 1.00 96.88 87 VAL A CA 1
ATOM 689 C C . VAL A 1 87 ? -5.280 -8.486 -6.701 1.00 96.88 87 VAL A C 1
ATOM 691 O O . VAL A 1 87 ? -5.499 -7.555 -7.466 1.00 96.88 87 VAL A O 1
ATOM 694 N N . LEU A 1 88 ? -4.123 -9.149 -6.705 1.00 96.81 88 LEU A N 1
ATOM 695 C CA . LEU A 1 88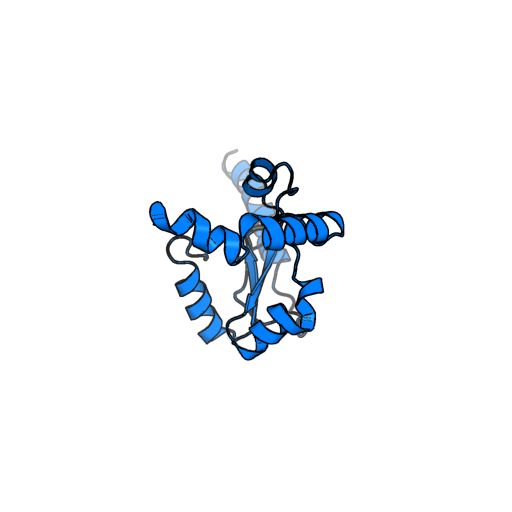 ? -2.948 -8.732 -7.478 1.00 96.81 88 LEU A CA 1
ATOM 696 C C . LEU A 1 88 ? -2.832 -9.413 -8.844 1.00 96.81 88 LEU A C 1
ATOM 698 O O . LEU A 1 88 ? -1.946 -9.047 -9.613 1.00 96.81 88 LEU A O 1
ATOM 702 N N . LYS A 1 89 ? -3.665 -10.422 -9.131 1.00 96.88 89 LYS A N 1
ATOM 703 C CA . LYS A 1 89 ? -3.643 -11.152 -10.405 1.00 96.88 89 LYS A CA 1
ATOM 704 C C . LYS A 1 89 ? -5.030 -11.341 -11.009 1.00 96.88 89 LYS A C 1
ATOM 706 O O . LYS A 1 89 ? -5.216 -10.983 -12.160 1.00 96.88 89 LYS A O 1
ATOM 711 N N . THR A 1 90 ? -5.986 -11.915 -10.276 1.00 97.94 90 THR A N 1
ATOM 712 C CA . THR A 1 90 ? -7.316 -12.203 -10.853 1.00 97.94 90 THR A CA 1
ATOM 713 C C . THR A 1 90 ? -8.099 -10.920 -11.151 1.00 97.94 90 THR A C 1
ATOM 715 O O . THR A 1 90 ? -8.736 -10.815 -12.192 1.00 97.94 90 THR A O 1
ATOM 718 N N . HIS A 1 91 ? -8.033 -9.940 -10.247 1.00 96.88 91 HIS A N 1
ATOM 719 C CA . HIS A 1 91 ? -8.735 -8.655 -10.342 1.00 96.88 91 HIS A CA 1
ATOM 720 C C . HIS A 1 91 ? -7.755 -7.474 -10.365 1.00 96.88 91 HIS A C 1
ATOM 722 O O . HIS A 1 91 ? -8.061 -6.387 -9.870 1.00 96.88 91 HIS A O 1
ATOM 728 N N . ASP A 1 92 ? -6.560 -7.688 -10.911 1.00 95.25 92 ASP A N 1
ATOM 729 C CA . ASP A 1 92 ? -5.463 -6.721 -10.883 1.00 95.25 92 ASP A CA 1
ATOM 730 C C . ASP A 1 92 ? -5.844 -5.363 -11.487 1.00 95.25 92 ASP A C 1
ATOM 732 O O . ASP A 1 92 ? -5.521 -4.333 -10.903 1.00 95.25 92 ASP A O 1
ATOM 736 N N . LEU A 1 93 ? -6.611 -5.339 -12.579 1.00 94.69 93 LEU A N 1
ATOM 737 C CA . LEU A 1 93 ? -7.089 -4.111 -13.216 1.00 94.69 93 LEU A CA 1
ATOM 738 C C . LEU A 1 93 ? -7.942 -3.257 -12.270 1.00 94.69 93 LEU A C 1
ATOM 740 O O . LEU A 1 93 ? -7.770 -2.039 -12.236 1.00 94.69 93 LEU A O 1
ATOM 744 N N . VAL A 1 94 ? -8.791 -3.874 -11.443 1.00 95.00 94 VAL A N 1
ATOM 745 C CA . VAL A 1 94 ? -9.654 -3.160 -10.483 1.00 95.00 94 VAL A CA 1
ATOM 746 C C . VAL A 1 94 ? -8.823 -2.537 -9.357 1.00 95.00 94 VAL A C 1
ATOM 748 O O . VAL A 1 94 ? -9.100 -1.421 -8.918 1.00 95.00 94 VAL A O 1
ATOM 751 N N . PHE A 1 95 ? -7.770 -3.230 -8.917 1.00 94.62 95 PHE A N 1
ATOM 752 C CA . PHE A 1 95 ? -6.898 -2.810 -7.812 1.00 94.62 95 PHE A CA 1
ATOM 753 C C . PHE A 1 95 ? -5.583 -2.159 -8.273 1.00 94.62 95 PHE A C 1
ATOM 755 O O . PHE A 1 95 ? -4.681 -1.916 -7.466 1.00 94.62 95 PHE A O 1
ATOM 762 N N . SER A 1 96 ? -5.454 -1.865 -9.567 1.00 92.75 96 SER A N 1
ATOM 763 C CA . SER A 1 96 ? -4.205 -1.383 -10.167 1.00 92.75 96 SER A CA 1
ATOM 764 C C . SER A 1 96 ? -3.889 0.064 -9.786 1.00 92.75 96 SER A C 1
ATOM 766 O O . SER A 1 96 ? -2.719 0.414 -9.630 1.00 92.75 96 SER A O 1
ATOM 768 N N . SER A 1 97 ? -4.917 0.887 -9.570 1.00 91.94 97 SER A N 1
ATOM 769 C CA . SER A 1 97 ? -4.780 2.297 -9.194 1.00 91.94 97 SER A CA 1
ATOM 770 C C . SER A 1 97 ? -4.231 2.492 -7.772 1.00 91.94 97 SER A C 1
ATOM 772 O O . SER A 1 97 ? -4.333 1.620 -6.906 1.00 91.94 97 SER A O 1
ATOM 774 N N . ARG A 1 98 ? -3.635 3.663 -7.510 1.00 90.94 98 ARG A N 1
ATOM 775 C CA . ARG A 1 98 ? -3.083 4.040 -6.196 1.00 90.94 98 ARG A CA 1
ATOM 776 C C . ARG A 1 98 ? -3.930 5.117 -5.513 1.00 90.94 98 ARG A C 1
ATOM 778 O O . ARG A 1 98 ? -4.468 5.995 -6.187 1.00 90.94 98 ARG A O 1
ATOM 785 N N . PRO A 1 99 ? -4.060 5.083 -4.174 1.00 90.00 99 PRO A N 1
ATOM 786 C CA . PRO A 1 99 ? -4.739 6.146 -3.449 1.00 90.00 99 PRO A CA 1
ATOM 787 C C . PRO A 1 99 ? -3.971 7.461 -3.608 1.00 90.00 99 PRO A C 1
ATOM 789 O O . PRO A 1 99 ? -2.764 7.523 -3.389 1.00 90.00 99 PRO A O 1
ATOM 792 N N . ARG A 1 100 ? -4.682 8.536 -3.952 1.00 88.62 100 ARG A N 1
ATOM 793 C CA . ARG A 1 100 ? -4.085 9.863 -4.116 1.00 88.62 100 ARG A CA 1
ATOM 794 C C . ARG A 1 100 ? -3.775 10.484 -2.754 1.00 88.62 100 ARG A C 1
ATOM 796 O O . ARG A 1 100 ? -4.660 11.032 -2.094 1.00 88.62 100 ARG A O 1
ATOM 803 N N . VAL A 1 101 ? -2.511 10.414 -2.350 1.00 90.69 101 VAL A N 1
ATOM 804 C CA . VAL A 1 101 ? -1.963 11.126 -1.186 1.00 90.69 101 VAL A CA 1
ATOM 805 C C . VAL A 1 101 ? -1.324 12.428 -1.665 1.00 90.69 101 VAL A C 1
ATOM 807 O O . VAL A 1 101 ? -0.622 12.422 -2.669 1.00 90.69 101 VAL A O 1
ATOM 810 N N . LEU A 1 102 ? -1.544 13.551 -0.970 1.00 92.94 102 LEU A N 1
ATOM 811 C CA . LEU A 1 102 ? -1.101 14.877 -1.434 1.00 92.94 102 LEU A CA 1
ATOM 812 C C . LEU A 1 102 ? 0.409 14.949 -1.713 1.00 92.94 102 LEU A C 1
ATOM 814 O O . LEU A 1 102 ? 0.810 15.459 -2.757 1.00 92.94 102 LEU A O 1
ATOM 818 N N . GLY A 1 103 ? 1.229 14.408 -0.806 1.00 93.06 103 GLY A N 1
ATOM 819 C CA . GLY A 1 103 ? 2.683 14.370 -0.980 1.00 93.06 103 GLY A CA 1
ATOM 820 C C . GLY A 1 103 ? 3.088 13.580 -2.223 1.00 93.06 103 GLY A C 1
ATOM 821 O O . GLY A 1 103 ? 3.790 14.105 -3.081 1.00 93.06 103 GLY A O 1
ATOM 822 N N . GLN A 1 104 ? 2.559 12.361 -2.374 1.00 91.81 104 GLN A N 1
ATOM 823 C CA . GLN A 1 104 ? 2.797 11.532 -3.560 1.00 91.81 104 GLN A CA 1
ATOM 824 C C . GLN A 1 104 ? 2.336 12.248 -4.823 1.00 91.81 104 GLN A C 1
ATOM 826 O O . GLN A 1 104 ? 3.103 12.347 -5.765 1.00 91.81 104 GLN A O 1
ATOM 831 N N . TYR A 1 105 ? 1.132 12.817 -4.829 1.00 93.50 105 TYR A N 1
ATOM 832 C CA . TYR A 1 105 ? 0.577 13.542 -5.969 1.00 93.50 105 TYR A CA 1
ATOM 833 C C . TYR A 1 105 ? 1.502 14.660 -6.455 1.00 93.50 105 TYR A C 1
ATOM 835 O O . TYR A 1 105 ? 1.737 14.785 -7.651 1.00 93.50 105 TYR A O 1
ATOM 843 N N . LYS A 1 106 ? 2.067 15.453 -5.539 1.00 93.94 106 LYS A N 1
ATOM 844 C CA . LYS A 1 106 ? 2.982 16.538 -5.912 1.00 93.94 106 LYS A CA 1
ATOM 845 C C . LYS A 1 106 ? 4.347 16.030 -6.371 1.00 93.94 106 LYS A C 1
ATOM 847 O O . LYS A 1 106 ? 4.849 16.524 -7.374 1.00 93.94 106 LYS A O 1
ATOM 852 N N . LEU A 1 107 ? 4.909 15.031 -5.692 1.00 94.62 107 LEU A N 1
ATOM 853 C CA . LEU A 1 107 ? 6.210 14.449 -6.047 1.00 94.62 107 LEU A CA 1
ATOM 854 C C . LEU A 1 107 ? 6.169 13.623 -7.345 1.00 94.62 107 LEU A C 1
ATOM 856 O O . LEU A 1 107 ? 7.180 13.501 -8.021 1.00 94.62 107 LEU A O 1
ATOM 860 N N . SER A 1 108 ? 4.998 13.099 -7.709 1.00 93.50 108 SER A N 1
ATOM 861 C CA . SER A 1 108 ? 4.756 12.276 -8.906 1.00 93.50 108 SER A CA 1
ATOM 862 C C . SER A 1 108 ? 4.304 13.078 -10.130 1.00 93.50 108 SER A C 1
ATOM 864 O O . SER A 1 108 ? 3.629 12.536 -11.007 1.00 93.50 108 SER A O 1
ATOM 866 N N . TYR A 1 109 ? 4.592 14.384 -10.177 1.00 92.88 109 TYR A N 1
ATOM 867 C CA . TYR A 1 109 ? 4.138 15.274 -11.255 1.00 92.88 109 TYR A CA 1
ATOM 868 C C . TYR A 1 109 ? 2.627 15.149 -11.516 1.00 92.88 109 TYR A C 1
ATOM 870 O O . TYR A 1 109 ? 2.177 14.882 -12.630 1.00 92.88 109 TYR A O 1
ATOM 878 N N . ASN A 1 110 ? 1.833 15.313 -10.454 1.00 93.06 110 ASN A N 1
ATOM 879 C CA . ASN A 1 110 ? 0.379 15.134 -10.459 1.00 93.06 110 ASN A CA 1
ATOM 880 C C . ASN A 1 110 ? -0.073 13.698 -10.808 1.00 93.06 110 ASN A C 1
ATOM 882 O O . ASN A 1 110 ? -1.090 13.524 -11.473 1.00 93.06 110 ASN A O 1
ATOM 886 N N . CYS A 1 111 ? 0.646 12.676 -10.325 1.00 91.69 111 CYS A N 1
ATOM 887 C CA . CYS A 1 111 ? 0.413 11.259 -10.638 1.00 91.69 111 CYS A CA 1
ATOM 888 C C . CYS A 1 111 ? 0.528 10.936 -12.137 1.00 91.69 111 CYS A C 1
ATOM 890 O O . CYS A 1 111 ? -0.319 10.233 -12.682 1.00 91.69 111 CYS A O 1
ATOM 892 N N . SER A 1 112 ? 1.586 11.431 -12.781 1.00 91.00 112 SER A N 1
ATOM 893 C CA . SER A 1 112 ? 1.899 11.155 -14.194 1.00 91.00 112 SER A CA 1
ATOM 894 C C . SER A 1 112 ? 3.115 10.233 -14.372 1.00 91.00 112 SER A C 1
ATOM 896 O O . SER A 1 112 ? 3.596 10.050 -15.487 1.00 91.00 112 SER A O 1
ATOM 898 N N . ASP A 1 113 ? 3.639 9.670 -13.280 1.00 91.62 113 ASP A N 1
ATOM 899 C CA . ASP A 1 113 ? 4.768 8.736 -13.301 1.00 91.62 113 ASP A CA 1
ATOM 900 C C . ASP A 1 113 ? 4.338 7.258 -13.420 1.00 91.62 113 ASP A C 1
ATOM 902 O O . ASP A 1 113 ? 3.158 6.915 -13.449 1.00 91.62 113 ASP A O 1
ATOM 906 N N . VAL A 1 114 ? 5.308 6.343 -13.475 1.00 93.12 114 VAL A N 1
ATOM 907 C CA . VAL A 1 114 ? 5.053 4.895 -13.612 1.00 93.12 114 VAL A CA 1
ATOM 908 C C . VAL A 1 114 ? 4.529 4.247 -12.319 1.00 93.12 114 VAL A C 1
ATOM 910 O O . VAL A 1 114 ? 3.896 3.190 -12.373 1.00 93.12 114 VAL A O 1
ATOM 913 N N . ALA A 1 115 ? 4.795 4.838 -11.154 1.00 92.44 115 ALA A N 1
ATOM 914 C CA . ALA A 1 115 ? 4.564 4.229 -9.845 1.00 92.44 115 ALA A CA 1
ATOM 915 C C . ALA A 1 115 ? 3.197 4.582 -9.230 1.00 92.44 115 ALA A C 1
ATOM 917 O O . ALA A 1 115 ? 2.564 3.722 -8.609 1.00 92.44 115 ALA A O 1
ATOM 918 N N . PHE A 1 116 ? 2.751 5.830 -9.386 1.00 93.31 116 PHE A N 1
ATOM 919 C CA . PHE A 1 116 ? 1.575 6.403 -8.729 1.00 93.31 116 PHE A CA 1
ATOM 920 C C . PHE A 1 116 ? 0.458 6.812 -9.694 1.00 93.31 116 PHE A C 1
ATOM 922 O O . PHE A 1 116 ? -0.645 7.101 -9.222 1.00 93.31 116 PHE A O 1
ATOM 929 N N . ALA A 1 117 ? 0.696 6.829 -11.011 1.00 93.31 117 ALA A N 1
ATOM 930 C CA . ALA A 1 117 ? -0.373 7.097 -11.969 1.00 93.31 117 ALA A CA 1
ATOM 931 C C . ALA A 1 117 ? -1.466 6.012 -11.929 1.00 93.31 117 ALA A C 1
ATOM 933 O O . ALA A 1 117 ? -1.171 4.829 -11.722 1.00 93.31 117 ALA A O 1
ATOM 934 N N . PRO A 1 118 ? -2.741 6.392 -12.123 1.00 93.31 118 PRO A N 1
ATOM 935 C CA . PRO A 1 118 ? -3.813 5.427 -12.301 1.00 93.31 118 PRO A CA 1
ATOM 936 C C . PRO A 1 118 ? -3.629 4.653 -13.612 1.00 93.31 118 PRO A C 1
ATOM 938 O O . PRO A 1 118 ? -3.039 5.146 -14.580 1.00 93.31 118 PRO A O 1
ATOM 941 N N . TYR A 1 119 ? -4.181 3.443 -13.657 1.00 93.12 119 TYR A N 1
ATOM 942 C CA . TYR A 1 119 ? -4.148 2.632 -14.867 1.00 93.12 119 TYR A CA 1
ATOM 943 C C . TYR A 1 119 ? -4.881 3.343 -16.012 1.00 93.12 119 TYR A C 1
ATOM 945 O O . TYR A 1 119 ? -6.043 3.726 -15.886 1.00 93.12 119 TYR A O 1
ATOM 953 N N . SER A 1 120 ? -4.170 3.543 -17.116 1.00 93.50 120 SER A N 1
ATOM 954 C CA . SER A 1 120 ? -4.612 4.261 -18.314 1.00 93.50 120 SER A CA 1
ATOM 955 C C . SER A 1 120 ? -3.752 3.835 -19.504 1.00 93.50 120 SER A C 1
ATOM 957 O O . SER A 1 120 ? -2.687 3.241 -19.313 1.00 93.50 120 SER A O 1
ATOM 959 N N . ASP A 1 121 ? -4.165 4.156 -20.729 1.00 94.75 121 ASP A N 1
ATOM 960 C CA . ASP A 1 121 ? -3.357 3.849 -21.916 1.00 94.75 121 ASP A CA 1
ATOM 961 C C . ASP A 1 121 ? -1.999 4.562 -21.897 1.00 94.75 121 ASP A C 1
ATOM 963 O O . ASP A 1 121 ? -0.976 3.938 -22.174 1.00 94.75 121 ASP A O 1
ATOM 967 N N . SER A 1 122 ? -1.952 5.815 -21.435 1.00 93.44 122 SER A N 1
ATOM 968 C CA . SER A 1 122 ? -0.695 6.552 -21.251 1.00 93.44 122 SER A CA 1
ATOM 969 C C . SER A 1 122 ? 0.255 5.845 -20.281 1.00 93.44 122 SER A C 1
ATOM 971 O O . SER A 1 122 ? 1.451 5.728 -20.548 1.00 93.44 122 SER A O 1
ATOM 973 N N . TRP A 1 123 ? -0.268 5.318 -19.168 1.00 94.94 123 TRP A N 1
ATOM 974 C CA . TRP A 1 123 ? 0.539 4.544 -18.223 1.00 94.94 123 TRP A CA 1
ATOM 975 C C . TRP A 1 123 ? 1.052 3.234 -18.840 1.00 94.94 123 TRP A C 1
ATOM 977 O O . TRP A 1 123 ? 2.198 2.847 -18.595 1.00 94.94 123 TRP A O 1
ATOM 987 N N . ARG A 1 124 ? 0.240 2.556 -19.667 1.00 95.12 124 ARG A N 1
ATOM 988 C CA . ARG A 1 124 ? 0.642 1.317 -20.357 1.00 95.12 124 ARG A CA 1
ATOM 989 C C . ARG A 1 124 ? 1.792 1.561 -21.330 1.00 95.12 124 ARG A C 1
ATOM 991 O O . ARG A 1 124 ? 2.756 0.795 -21.313 1.00 95.12 124 ARG A O 1
ATOM 998 N N . GLU A 1 125 ? 1.722 2.627 -22.126 1.00 96.25 125 GLU A N 1
ATOM 999 C CA . GLU A 1 125 ? 2.796 2.995 -23.055 1.00 96.25 125 GLU A CA 1
ATOM 1000 C C . GLU A 1 125 ? 4.077 3.380 -22.314 1.00 96.25 125 GLU A C 1
ATOM 1002 O O . GLU A 1 125 ? 5.155 2.871 -22.630 1.00 96.25 125 GLU A O 1
ATOM 1007 N N . LEU A 1 126 ? 3.973 4.182 -21.250 1.00 95.44 126 LEU A N 1
ATOM 1008 C CA . LEU A 1 126 ? 5.138 4.541 -20.443 1.00 95.44 126 LEU A CA 1
ATOM 1009 C C . LEU A 1 126 ? 5.795 3.301 -19.819 1.00 95.44 126 LEU A C 1
ATOM 1011 O O . LEU A 1 126 ? 7.013 3.129 -19.887 1.00 95.44 126 LEU A O 1
ATOM 1015 N N . ARG A 1 127 ? 4.990 2.379 -19.275 1.00 95.50 127 ARG A N 1
ATOM 1016 C CA . ARG A 1 127 ? 5.490 1.112 -18.728 1.00 95.50 127 ARG A CA 1
ATOM 1017 C C . ARG A 1 127 ? 6.172 0.257 -19.797 1.00 95.50 127 ARG A C 1
ATOM 1019 O O . ARG A 1 127 ? 7.213 -0.336 -19.515 1.00 95.50 127 ARG A O 1
ATOM 1026 N N . LYS A 1 128 ? 5.620 0.197 -21.010 1.00 97.25 128 LYS A N 1
ATOM 1027 C CA . LYS A 1 128 ? 6.217 -0.517 -22.148 1.00 97.25 128 LYS A CA 1
ATOM 1028 C C . LYS A 1 128 ? 7.587 0.062 -22.505 1.00 97.25 128 LYS A C 1
ATOM 1030 O O . LYS A 1 128 ? 8.540 -0.703 -22.640 1.00 97.25 128 LYS A O 1
ATOM 1035 N N . ILE A 1 129 ? 7.711 1.388 -22.568 1.00 97.00 129 ILE A N 1
ATOM 1036 C CA . ILE A 1 129 ? 8.991 2.072 -22.805 1.00 97.00 129 ILE A CA 1
ATOM 1037 C C . ILE A 1 129 ? 10.007 1.708 -21.716 1.00 97.00 129 ILE A C 1
ATOM 1039 O O . ILE A 1 129 ? 11.123 1.301 -22.040 1.00 97.00 129 ILE A O 1
ATOM 1043 N N . CYS A 1 130 ? 9.625 1.774 -20.434 1.00 96.50 130 CYS A N 1
ATOM 1044 C CA . CYS A 1 130 ? 10.515 1.400 -19.331 1.00 96.50 130 CYS A CA 1
ATOM 1045 C C . CYS A 1 130 ? 11.006 -0.049 -19.446 1.00 96.50 130 CYS A C 1
ATOM 1047 O O . CYS A 1 130 ? 12.197 -0.310 -19.287 1.00 96.50 130 CYS A O 1
ATOM 1049 N N . VAL A 1 131 ? 10.114 -0.996 -19.747 1.00 96.62 131 VAL A N 1
ATOM 1050 C CA . VAL A 1 131 ? 10.484 -2.413 -19.877 1.00 96.62 131 VAL A CA 1
ATOM 1051 C C . VAL A 1 131 ? 11.442 -2.638 -21.050 1.00 96.62 131 VAL A C 1
ATOM 1053 O O . VAL A 1 131 ? 12.435 -3.344 -20.896 1.00 96.62 131 VAL A O 1
ATOM 1056 N N . LEU A 1 132 ? 11.185 -2.021 -22.205 1.00 96.62 132 LEU A N 1
ATOM 1057 C CA . LEU A 1 132 ? 11.998 -2.223 -23.408 1.00 96.62 132 LEU A CA 1
ATOM 1058 C C . LEU A 1 132 ? 13.362 -1.522 -23.329 1.00 96.62 132 LEU A C 1
ATOM 1060 O O . LEU A 1 132 ? 14.381 -2.094 -23.726 1.00 96.62 132 LEU A O 1
ATOM 1064 N N . HIS A 1 133 ? 13.397 -0.298 -22.805 1.00 95.94 133 HIS A N 1
ATOM 1065 C CA . HIS A 1 133 ? 14.564 0.578 -22.928 1.00 95.94 133 HIS A CA 1
ATOM 1066 C C . HIS A 1 133 ? 15.348 0.796 -21.637 1.00 95.94 133 HIS A C 1
ATOM 1068 O O . HIS A 1 133 ? 16.497 1.212 -21.730 1.00 95.94 133 HIS A O 1
ATOM 1074 N N . LEU A 1 134 ? 14.775 0.517 -20.463 1.00 94.75 134 LEU A N 1
ATOM 1075 C CA . LEU A 1 134 ? 15.459 0.703 -19.174 1.00 94.75 134 LEU A CA 1
ATOM 1076 C C . LEU A 1 134 ? 15.702 -0.626 -18.456 1.00 94.75 134 LEU A C 1
ATOM 1078 O O . LEU A 1 134 ? 16.769 -0.837 -17.890 1.00 94.75 134 LEU A O 1
ATOM 1082 N N . LEU A 1 135 ? 14.720 -1.531 -18.488 1.00 94.88 135 LEU A N 1
ATOM 1083 C CA . LEU A 1 135 ? 14.728 -2.778 -17.714 1.00 94.88 135 LEU A CA 1
ATOM 1084 C C . LEU A 1 135 ? 14.958 -4.030 -18.577 1.00 94.88 135 LEU A C 1
ATOM 1086 O O . LEU A 1 135 ? 14.716 -5.146 -18.118 1.00 94.88 135 LEU A O 1
ATOM 1090 N N . SER A 1 136 ? 15.417 -3.869 -19.820 1.00 95.94 136 SER A N 1
ATOM 1091 C CA . SER A 1 136 ? 15.713 -4.999 -20.703 1.00 95.94 136 SER A CA 1
ATOM 1092 C C . SER A 1 136 ? 17.040 -5.668 -20.350 1.00 95.94 136 SER A C 1
ATOM 1094 O O . SER A 1 136 ? 17.970 -5.030 -19.855 1.00 95.94 136 SER A O 1
ATOM 1096 N N . SER A 1 137 ? 17.171 -6.963 -20.653 1.00 95.25 137 SER A N 1
ATOM 1097 C CA . SER A 1 137 ? 18.388 -7.735 -20.361 1.00 95.25 137 SER A CA 1
ATOM 1098 C C . SER A 1 137 ? 19.646 -7.101 -20.962 1.00 95.25 137 SER A C 1
ATOM 1100 O O . SER A 1 137 ? 20.687 -7.077 -20.313 1.00 95.25 137 SER A O 1
ATOM 1102 N N . LYS A 1 138 ? 19.542 -6.524 -22.169 1.00 95.44 138 LYS A N 1
ATOM 1103 C CA . LYS A 1 138 ? 20.642 -5.796 -22.820 1.00 95.44 138 LYS A CA 1
ATOM 1104 C C . LYS A 1 138 ? 21.117 -4.612 -21.974 1.00 95.44 138 LYS A C 1
ATOM 1106 O O . LYS A 1 138 ? 22.318 -4.456 -21.787 1.00 95.44 138 LYS A O 1
ATOM 1111 N N . GLN A 1 139 ? 20.185 -3.814 -21.453 1.00 95.00 139 GLN A N 1
ATOM 1112 C CA . GLN A 1 139 ? 20.499 -2.663 -20.604 1.00 95.00 139 GLN A CA 1
ATOM 1113 C C . GLN A 1 139 ? 21.088 -3.105 -19.265 1.00 95.00 139 GLN A C 1
ATOM 1115 O O . GLN A 1 139 ? 22.117 -2.602 -18.831 1.00 95.00 139 GLN A O 1
ATOM 1120 N N . VAL A 1 140 ? 20.504 -4.125 -18.632 1.00 94.06 140 VAL A N 1
ATOM 1121 C CA . VAL A 1 140 ? 21.041 -4.669 -17.376 1.00 94.06 140 VAL A CA 1
ATOM 1122 C C . VAL A 1 140 ? 22.495 -5.129 -17.539 1.00 94.06 140 VAL A C 1
ATOM 1124 O O . VAL A 1 140 ? 23.309 -4.896 -16.647 1.00 94.06 140 VAL A O 1
ATOM 1127 N N . LEU A 1 141 ? 22.838 -5.740 -18.678 1.00 94.88 141 LEU A N 1
ATOM 1128 C CA . LEU A 1 141 ? 24.209 -6.150 -18.988 1.00 94.88 141 LEU A CA 1
ATOM 1129 C C . LEU A 1 141 ? 25.133 -4.965 -19.289 1.00 94.88 141 LEU A C 1
ATOM 1131 O O . LEU A 1 141 ? 26.292 -5.004 -18.880 1.00 94.88 141 LEU A O 1
ATOM 1135 N N . SER A 1 142 ? 24.653 -3.907 -19.952 1.00 95.00 142 SER A N 1
ATOM 1136 C CA . SER A 1 142 ? 25.483 -2.723 -20.215 1.00 95.00 142 SER A CA 1
ATOM 1137 C C . SER A 1 142 ? 25.846 -1.957 -18.943 1.00 95.00 142 SER A C 1
ATOM 1139 O O . SER A 1 142 ? 26.929 -1.388 -18.876 1.00 95.00 142 SER A O 1
ATOM 1141 N N . PHE A 1 143 ? 24.995 -1.986 -17.911 1.00 93.56 143 PHE A N 1
ATOM 1142 C CA . PHE A 1 143 ? 25.286 -1.383 -16.600 1.00 93.56 143 PHE A CA 1
ATOM 1143 C C . PHE A 1 143 ? 26.141 -2.265 -15.675 1.00 93.56 143 PHE A C 1
ATOM 1145 O O . PHE A 1 143 ? 26.440 -1.861 -14.552 1.00 93.56 143 PHE A O 1
ATOM 1152 N N . ARG A 1 144 ? 26.572 -3.452 -16.125 1.00 92.75 144 ARG A N 1
ATOM 1153 C CA . ARG A 1 144 ? 27.403 -4.368 -15.328 1.00 92.75 144 ARG A CA 1
ATOM 1154 C C . ARG A 1 144 ? 28.694 -3.742 -14.771 1.00 92.75 144 ARG A C 1
ATOM 1156 O O . ARG A 1 144 ? 29.013 -4.083 -13.644 1.00 92.75 144 ARG A O 1
ATOM 1163 N N . PRO A 1 145 ? 29.416 -2.845 -15.471 1.00 94.31 145 PRO A N 1
ATOM 1164 C CA . PRO A 1 145 ? 30.651 -2.264 -14.932 1.00 94.31 145 PRO A CA 1
ATOM 1165 C C . PRO A 1 145 ? 30.462 -1.352 -13.708 1.00 94.31 145 PRO A C 1
ATOM 1167 O O . PRO A 1 145 ? 31.433 -1.076 -13.017 1.00 94.31 145 PRO A O 1
ATOM 1170 N N . VAL A 1 146 ? 29.245 -0.850 -13.463 1.00 91.94 146 VAL A N 1
ATOM 1171 C CA . VAL A 1 146 ? 28.942 0.094 -12.367 1.00 91.94 146 VAL A CA 1
ATOM 1172 C C . VAL A 1 146 ? 28.453 -0.630 -11.101 1.00 91.94 146 VAL A C 1
ATOM 1174 O O . VAL A 1 146 ? 28.367 -0.017 -10.039 1.00 91.94 146 VAL A O 1
ATOM 1177 N N . ARG A 1 147 ? 28.101 -1.915 -11.206 1.00 70.81 147 ARG A N 1
ATOM 1178 C CA . ARG A 1 147 ? 27.528 -2.726 -10.126 1.00 70.81 147 ARG A CA 1
ATOM 1179 C C . ARG A 1 147 ? 28.584 -3.644 -9.523 1.00 70.81 147 ARG A C 1
ATOM 1181 O O . ARG A 1 147 ? 28.558 -3.780 -8.284 1.00 70.81 147 ARG A O 1
#